Protein AF-A0A1G7INK4-F1 (afdb_monomer_lite)

Sequence (57 aa):
MERTQIFDLMGELKLYGMKAAFDEIMATAVKRQHEPQRIVGELLNAEINEKQARSIK

Radius of gyration: 11.78 Å; chains: 1; bounding box: 30×21×30 Å

Organism: NCBI:txid1419277

Structure (mmCIF, N/CA/C/O backbone):
data_AF-A0A1G7INK4-F1
#
_entry.id   AF-A0A1G7INK4-F1
#
loop_
_atom_site.group_PDB
_atom_site.id
_atom_site.type_symbol
_atom_site.label_atom_id
_atom_site.label_alt_id
_atom_site.label_comp_id
_atom_site.label_asym_id
_atom_site.label_entity_id
_atom_site.label_seq_id
_atom_site.pdbx_PDB_ins_code
_atom_site.Cartn_x
_atom_site.Cartn_y
_atom_site.Cartn_z
_atom_site.occupancy
_atom_site.B_iso_or_equiv
_atom_site.auth_seq_id
_atom_site.auth_comp_id
_atom_site.auth_asym_id
_atom_site.auth_atom_id
_atom_site.pdbx_PDB_model_num
ATOM 1 N N . MET A 1 1 ? -11.554 11.005 -2.183 1.00 77.25 1 MET A N 1
ATOM 2 C CA . MET A 1 1 ? -11.101 10.056 -3.219 1.00 77.25 1 MET A CA 1
ATOM 3 C C . MET A 1 1 ? -11.502 8.669 -2.777 1.00 77.25 1 MET A C 1
ATOM 5 O O . MET A 1 1 ? -11.263 8.338 -1.621 1.00 77.25 1 MET A O 1
ATOM 9 N N . GLU A 1 2 ? -12.104 7.892 -3.670 1.00 88.75 2 GLU A N 1
ATOM 10 C CA . GLU A 1 2 ? -12.502 6.508 -3.390 1.00 88.75 2 GLU A CA 1
ATOM 11 C C . GLU A 1 2 ? -11.301 5.552 -3.472 1.00 88.75 2 GLU A C 1
ATOM 13 O O . GLU A 1 2 ? -10.350 5.808 -4.216 1.00 88.75 2 GLU A O 1
ATOM 18 N N . ARG A 1 3 ? -11.350 4.415 -2.759 1.00 87.00 3 ARG A N 1
ATOM 19 C CA . ARG A 1 3 ? -10.286 3.384 -2.793 1.00 87.00 3 ARG A CA 1
ATOM 20 C C . ARG A 1 3 ? -9.966 2.937 -4.222 1.00 87.00 3 ARG A C 1
ATOM 22 O O . ARG A 1 3 ? -8.800 2.763 -4.562 1.00 87.00 3 ARG A O 1
ATOM 29 N N . THR A 1 4 ? -10.988 2.794 -5.064 1.00 89.88 4 THR A N 1
ATOM 30 C 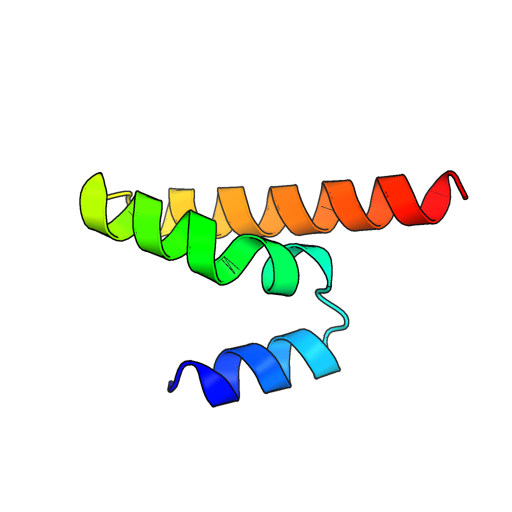CA . THR A 1 4 ? -10.826 2.407 -6.473 1.00 89.88 4 THR A CA 1
ATOM 31 C C . THR A 1 4 ? -9.992 3.432 -7.244 1.00 89.88 4 THR A C 1
ATOM 33 O O . THR A 1 4 ? -9.013 3.058 -7.875 1.00 89.88 4 THR A O 1
ATOM 36 N N . GLN A 1 5 ? -10.279 4.729 -7.079 1.00 92.75 5 GLN A N 1
ATOM 37 C CA . GLN A 1 5 ? -9.512 5.805 -7.722 1.00 92.75 5 GLN A CA 1
ATOM 38 C C . GLN A 1 5 ? -8.050 5.824 -7.260 1.00 92.75 5 GLN A C 1
ATOM 40 O O . GLN A 1 5 ? -7.149 6.079 -8.053 1.00 92.75 5 GLN A O 1
ATOM 45 N N . ILE A 1 6 ? -7.795 5.531 -5.980 1.00 91.06 6 ILE A N 1
ATOM 46 C CA . ILE A 1 6 ? -6.428 5.411 -5.452 1.00 91.06 6 ILE A CA 1
ATOM 47 C C . ILE A 1 6 ? -5.684 4.268 -6.152 1.00 91.06 6 ILE A C 1
ATOM 49 O O . ILE A 1 6 ? -4.523 4.425 -6.520 1.00 91.06 6 ILE A O 1
ATOM 53 N N . PHE A 1 7 ? -6.344 3.129 -6.361 1.00 93.38 7 PHE A N 1
ATOM 54 C CA . PHE A 1 7 ? -5.733 1.952 -6.982 1.00 93.38 7 PHE A CA 1
ATOM 55 C C . PHE A 1 7 ? -5.474 2.142 -8.475 1.00 93.38 7 PHE A C 1
ATOM 57 O O . PHE A 1 7 ? -4.477 1.618 -8.981 1.00 93.38 7 PHE A O 1
ATOM 64 N N . ASP A 1 8 ? -6.341 2.893 -9.151 1.00 95.06 8 ASP A N 1
ATOM 65 C CA . ASP A 1 8 ? -6.162 3.281 -10.548 1.00 95.06 8 ASP A CA 1
ATOM 66 C C . ASP A 1 8 ? -4.940 4.201 -10.688 1.00 95.06 8 ASP A C 1
ATOM 68 O O . ASP A 1 8 ? -4.012 3.876 -11.429 1.00 95.06 8 ASP A O 1
ATOM 72 N N . LEU A 1 9 ? -4.853 5.258 -9.870 1.00 95.06 9 LEU A N 1
ATOM 73 C CA . LEU A 1 9 ? -3.699 6.168 -9.836 1.00 95.06 9 LEU A CA 1
ATOM 74 C C . LEU A 1 9 ? -2.391 5.451 -9.465 1.00 95.06 9 LEU A C 1
ATOM 76 O O . LEU 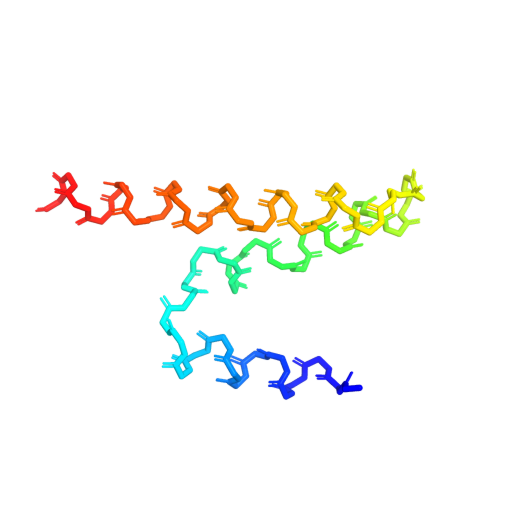A 1 9 ? -1.347 5.705 -10.064 1.00 95.06 9 LEU A O 1
ATOM 80 N N . MET A 1 10 ? -2.423 4.522 -8.504 1.00 94.62 10 MET A N 1
ATOM 81 C CA . MET A 1 10 ? -1.258 3.690 -8.176 1.00 94.62 10 MET A CA 1
ATOM 82 C C . MET A 1 10 ? -0.831 2.815 -9.356 1.00 94.62 10 MET A C 1
ATOM 84 O O . MET A 1 10 ? 0.364 2.607 -9.562 1.00 94.62 10 MET A O 1
ATOM 88 N N . GLY A 1 11 ? -1.789 2.313 -10.138 1.00 92.81 11 GLY A N 1
ATOM 89 C CA . GLY A 1 11 ? -1.521 1.585 -11.374 1.00 92.81 11 GLY A CA 1
ATOM 90 C C . GLY A 1 11 ? -0.840 2.460 -12.426 1.00 92.81 11 GLY A C 1
ATOM 91 O O . GLY A 1 11 ? 0.196 2.066 -12.961 1.00 92.81 11 GLY A O 1
ATOM 92 N N . GLU A 1 12 ? -1.369 3.660 -12.670 1.00 95.38 12 GLU A N 1
ATOM 93 C CA . GLU A 1 12 ? -0.792 4.635 -13.608 1.00 95.38 12 GLU A CA 1
ATOM 94 C C . GLU A 1 12 ? 0.640 5.032 -13.223 1.00 95.38 12 GLU A C 1
ATOM 96 O O . GLU A 1 12 ? 1.536 5.074 -14.069 1.00 95.38 12 GLU A O 1
ATOM 101 N N . LEU A 1 13 ? 0.881 5.240 -11.927 1.00 94.81 13 LEU A N 1
ATOM 102 C CA . LEU A 1 13 ? 2.193 5.586 -11.377 1.00 94.81 13 LEU A CA 1
ATOM 103 C C . LEU A 1 13 ? 3.130 4.378 -11.203 1.00 94.81 13 LEU A C 1
ATOM 105 O O . LEU A 1 13 ? 4.272 4.550 -10.772 1.00 94.81 13 LEU A O 1
ATOM 109 N N . LYS A 1 14 ? 2.680 3.162 -11.550 1.00 92.88 14 LYS A N 1
ATOM 110 C CA . LYS A 1 14 ? 3.432 1.902 -11.400 1.00 92.88 14 LYS A CA 1
ATOM 111 C C . LYS A 1 14 ? 3.905 1.652 -9.959 1.00 92.88 14 LYS A C 1
ATOM 113 O O . LYS A 1 14 ? 4.990 1.110 -9.748 1.00 92.88 14 LYS A O 1
ATOM 118 N N . LEU A 1 15 ? 3.087 2.042 -8.983 1.00 94.81 15 LEU A N 1
ATOM 119 C CA . LEU A 1 15 ? 3.344 1.916 -7.546 1.00 94.81 15 LEU A CA 1
ATOM 120 C C . LEU A 1 15 ? 2.929 0.528 -7.039 1.00 94.81 15 LEU A C 1
ATOM 122 O O . LEU A 1 15 ? 1.990 0.378 -6.250 1.00 94.81 15 LEU A O 1
ATOM 126 N N . TYR A 1 16 ? 3.579 -0.508 -7.568 1.00 92.38 16 TYR A N 1
ATOM 127 C CA . TYR A 1 16 ? 3.203 -1.901 -7.322 1.00 92.38 16 TYR A CA 1
ATOM 128 C C . TYR A 1 16 ? 3.350 -2.306 -5.851 1.00 92.38 16 TYR A C 1
ATOM 130 O O . TYR A 1 16 ? 2.490 -3.023 -5.337 1.00 92.38 16 TYR A O 1
ATOM 138 N N . GLY A 1 17 ? 4.382 -1.812 -5.163 1.00 93.69 17 GLY A N 1
ATOM 139 C CA . GLY A 1 17 ? 4.613 -2.117 -3.753 1.00 93.69 17 GLY A CA 1
ATOM 140 C C . GLY A 1 17 ? 3.593 -1.424 -2.856 1.00 93.69 17 GLY A C 1
ATOM 141 O O . GLY A 1 17 ? 3.041 -2.053 -1.954 1.00 93.69 17 GLY A O 1
ATOM 142 N N . MET A 1 18 ? 3.250 -0.164 -3.160 1.00 95.50 18 MET A N 1
ATOM 143 C CA . MET A 1 18 ? 2.178 0.538 -2.433 1.00 95.50 18 MET A CA 1
ATOM 144 C C . MET A 1 18 ? 0.844 -0.184 -2.604 1.00 95.50 18 MET A C 1
ATOM 146 O O . MET A 1 18 ? 0.140 -0.407 -1.625 1.00 95.50 18 MET A O 1
ATOM 150 N N . LYS A 1 19 ? 0.509 -0.580 -3.838 1.00 93.62 19 LYS A N 1
ATOM 151 C CA . LYS A 1 19 ? -0.749 -1.268 -4.146 1.00 93.62 19 LYS A CA 1
ATOM 152 C C . LYS A 1 19 ? -0.860 -2.615 -3.430 1.00 93.62 19 LYS A C 1
ATOM 154 O O . LYS A 1 19 ? -1.936 -2.941 -2.939 1.00 93.62 19 LYS A O 1
ATOM 159 N N . ALA A 1 20 ? 0.233 -3.375 -3.352 1.00 94.06 20 ALA A N 1
ATOM 160 C CA . ALA A 1 20 ? 0.264 -4.665 -2.665 1.00 94.06 20 ALA A CA 1
ATOM 161 C C . ALA A 1 20 ? 0.131 -4.531 -1.138 1.00 94.06 20 ALA A C 1
ATOM 163 O O . ALA A 1 20 ? -0.548 -5.340 -0.513 1.00 94.06 20 ALA A O 1
ATOM 164 N N . ALA A 1 21 ? 0.741 -3.500 -0.543 1.00 95.19 21 ALA A N 1
ATOM 165 C CA . ALA A 1 21 ? 0.754 -3.300 0.907 1.00 95.19 21 ALA A CA 1
ATOM 166 C C . ALA A 1 21 ? -0.418 -2.451 1.441 1.00 95.19 21 ALA A C 1
ATOM 168 O O . ALA A 1 21 ? -0.595 -2.337 2.655 1.00 95.19 21 ALA A O 1
ATOM 169 N N . PHE A 1 22 ? -1.222 -1.843 0.560 1.00 94.31 22 PHE A N 1
ATOM 170 C CA . PHE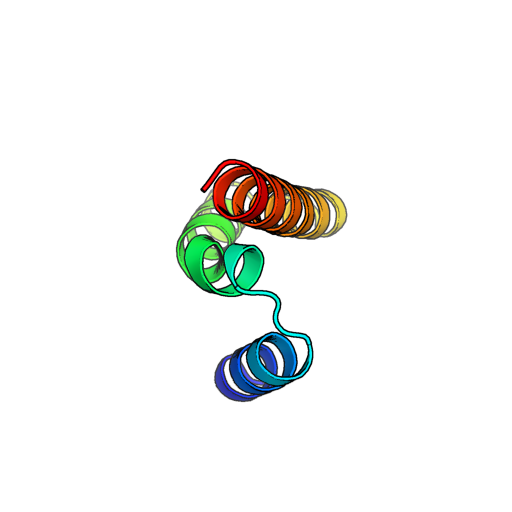 A 1 22 ? -2.217 -0.840 0.943 1.00 94.31 22 PHE A CA 1
ATOM 171 C C . PHE A 1 22 ? -3.228 -1.342 1.976 1.00 94.31 22 PHE A C 1
ATOM 173 O O . PHE A 1 22 ? -3.401 -0.709 3.014 1.00 94.31 22 PHE A O 1
ATOM 180 N N . ASP A 1 23 ? -3.897 -2.467 1.714 1.00 93.62 23 ASP A N 1
ATOM 181 C CA . ASP A 1 23 ? -4.973 -2.942 2.592 1.00 93.62 23 ASP A CA 1
ATOM 182 C C . ASP A 1 23 ? -4.449 -3.326 3.984 1.00 93.62 23 ASP A C 1
ATOM 184 O O . ASP A 1 23 ? -5.097 -3.038 4.991 1.00 93.62 23 ASP A O 1
ATOM 188 N N . GLU A 1 24 ? -3.256 -3.919 4.057 1.00 94.56 24 GLU A N 1
ATOM 189 C CA . GLU A 1 24 ? -2.616 -4.302 5.318 1.00 94.56 24 GLU A CA 1
ATOM 190 C C . GLU A 1 24 ? -2.195 -3.077 6.144 1.00 94.56 24 GLU A C 1
ATOM 192 O O . GLU A 1 24 ? -2.493 -2.995 7.344 1.00 94.56 24 GLU A O 1
ATOM 197 N N . ILE A 1 25 ? -1.550 -2.099 5.498 1.00 94.19 25 ILE A N 1
ATOM 198 C CA . ILE A 1 25 ? -1.123 -0.851 6.139 1.00 94.19 25 ILE A CA 1
ATOM 199 C C . I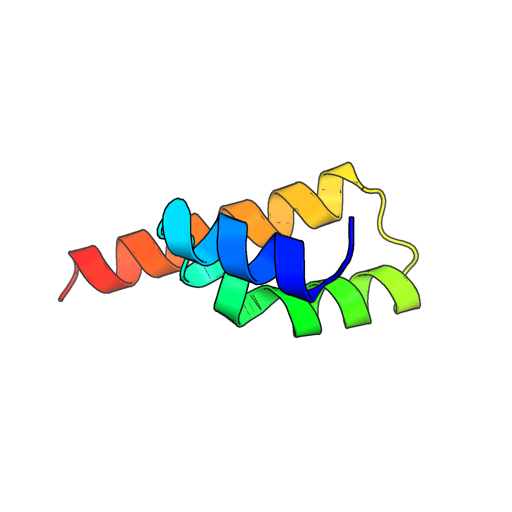LE A 1 25 ? -2.345 -0.069 6.618 1.00 94.19 25 ILE A C 1
ATOM 201 O O . ILE A 1 25 ? -2.382 0.355 7.772 1.00 94.19 25 ILE A O 1
ATOM 205 N N . MET A 1 26 ? -3.383 0.070 5.789 1.00 92.56 26 MET A N 1
ATOM 206 C CA . MET A 1 26 ? -4.602 0.788 6.165 1.00 92.56 26 MET A CA 1
ATOM 207 C C . MET A 1 26 ? -5.352 0.092 7.306 1.00 92.56 26 MET A C 1
ATOM 209 O O . MET A 1 26 ? -5.781 0.755 8.251 1.00 92.56 26 MET A O 1
ATOM 213 N N . ALA A 1 27 ? -5.464 -1.240 7.282 1.00 93.81 27 ALA A N 1
ATOM 214 C CA . ALA A 1 27 ? -6.078 -1.995 8.373 1.00 93.81 27 ALA A CA 1
ATOM 215 C C . ALA A 1 27 ? -5.315 -1.817 9.696 1.00 93.81 27 ALA A C 1
ATOM 217 O O . ALA A 1 27 ? -5.926 -1.689 10.762 1.00 93.81 27 ALA A O 1
ATOM 218 N N . THR A 1 28 ? -3.982 -1.786 9.640 1.00 93.56 28 THR A N 1
ATOM 219 C CA . THR A 1 28 ? -3.131 -1.561 10.814 1.00 93.56 28 THR A CA 1
ATOM 220 C C . THR A 1 28 ? -3.224 -0.118 11.303 1.00 93.56 28 THR A C 1
ATOM 222 O O . THR A 1 28 ? -3.366 0.110 12.505 1.00 93.56 28 THR A O 1
ATOM 225 N N . ALA A 1 29 ? -3.217 0.847 10.385 1.00 92.25 29 ALA A N 1
ATOM 226 C CA . ALA A 1 29 ? -3.299 2.268 10.680 1.00 92.25 29 ALA A CA 1
ATOM 227 C C . ALA A 1 29 ? -4.605 2.643 11.384 1.00 92.25 29 ALA A C 1
ATOM 229 O O . ALA A 1 29 ? -4.570 3.376 12.370 1.00 92.25 29 ALA A O 1
ATOM 230 N N . VAL A 1 30 ? -5.740 2.086 10.944 1.00 91.25 30 VAL A N 1
ATOM 231 C CA . VAL A 1 30 ? -7.042 2.292 11.598 1.00 91.25 30 VAL A CA 1
ATOM 232 C C . VAL A 1 30 ? -7.043 1.704 13.010 1.00 91.25 30 VAL A C 1
ATOM 234 O O . VAL A 1 30 ? -7.476 2.360 13.953 1.00 91.25 30 VAL A O 1
ATOM 237 N N . LYS A 1 31 ? -6.514 0.486 13.184 1.00 92.38 31 LYS A N 1
ATOM 238 C CA . LYS A 1 31 ? -6.462 -0.177 14.499 1.00 92.38 31 LYS A CA 1
ATOM 239 C C . LYS A 1 31 ? -5.556 0.542 15.494 1.00 92.38 31 LYS A C 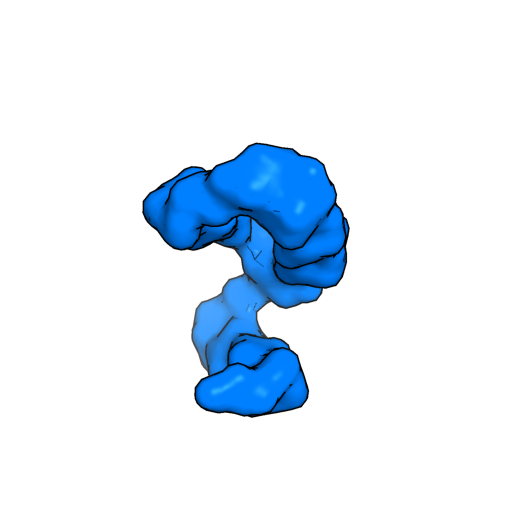1
ATOM 241 O O . LYS A 1 31 ? -5.840 0.540 16.687 1.00 92.38 31 LYS A O 1
ATOM 246 N N . ARG A 1 32 ? -4.446 1.107 15.018 1.00 91.81 32 ARG A N 1
ATOM 247 C CA . ARG A 1 32 ? -3.397 1.703 15.856 1.00 91.81 32 ARG A CA 1
ATOM 248 C C . ARG A 1 32 ? -3.408 3.231 15.867 1.00 91.81 32 ARG A C 1
ATOM 250 O O . ARG A 1 32 ? -2.513 3.812 16.470 1.00 91.81 32 ARG A O 1
ATOM 257 N N . GLN A 1 33 ? -4.390 3.857 15.214 1.00 91.56 33 GLN A N 1
ATOM 258 C CA . GLN A 1 33 ? -4.497 5.312 15.051 1.00 91.56 33 GLN A CA 1
ATOM 259 C C . GLN A 1 33 ? -3.175 5.930 14.576 1.00 91.56 33 GLN A C 1
ATOM 261 O O . GLN A 1 33 ? -2.656 6.873 15.165 1.00 91.56 33 GLN A O 1
ATOM 266 N N . HIS A 1 34 ? -2.579 5.339 13.536 1.00 93.25 34 HIS A N 1
ATOM 267 C CA . HIS A 1 34 ? -1.329 5.859 12.991 1.00 93.25 34 HIS A CA 1
ATOM 268 C C . HIS A 1 34 ? -1.545 7.251 12.395 1.00 93.25 34 HIS A C 1
ATOM 270 O O . HIS A 1 34 ? -2.467 7.465 11.607 1.00 93.25 34 HIS A O 1
ATOM 276 N N . GLU A 1 35 ? -0.632 8.164 12.719 1.00 93.62 35 GLU A N 1
ATOM 277 C CA . GLU A 1 35 ? -0.566 9.479 12.090 1.00 93.62 35 GLU A CA 1
ATOM 278 C C . GLU A 1 35 ? -0.401 9.352 10.563 1.00 93.62 35 GLU A C 1
ATOM 280 O O . GLU A 1 35 ? 0.337 8.472 10.096 1.00 93.62 35 GLU A O 1
ATOM 285 N N . PRO A 1 36 ? -1.018 10.237 9.757 1.00 91.06 36 PRO A N 1
ATOM 286 C CA . PRO A 1 36 ? -0.959 10.163 8.297 1.00 91.06 36 PRO A CA 1
ATOM 287 C C . PRO A 1 36 ? 0.465 10.093 7.730 1.00 91.06 36 PRO A C 1
ATOM 289 O O . PRO A 1 36 ? 0.710 9.363 6.769 1.00 91.06 36 PRO A O 1
ATOM 292 N N . GLN A 1 37 ? 1.430 10.790 8.342 1.00 92.56 37 GLN A N 1
ATOM 293 C CA . GLN A 1 37 ? 2.833 10.772 7.909 1.00 92.56 37 GLN A CA 1
ATOM 294 C C . GLN A 1 37 ? 3.442 9.370 8.020 1.00 92.56 37 GLN A C 1
ATOM 296 O O . GLN A 1 37 ? 4.248 8.976 7.176 1.00 92.56 37 GLN A O 1
ATOM 301 N N . ARG A 1 38 ? 3.031 8.592 9.030 1.00 94.56 38 ARG A N 1
ATOM 302 C CA . ARG A 1 38 ? 3.485 7.212 9.211 1.00 94.56 38 ARG A CA 1
ATOM 303 C C . ARG A 1 38 ? 2.922 6.295 8.132 1.00 94.56 38 ARG A C 1
ATOM 305 O O . ARG A 1 38 ? 3.676 5.511 7.571 1.00 94.56 38 ARG A O 1
ATOM 312 N N . ILE A 1 39 ? 1.637 6.434 7.808 1.00 93.62 39 ILE A N 1
ATOM 313 C CA . ILE A 1 39 ? 0.974 5.650 6.752 1.00 93.62 39 ILE A CA 1
ATOM 314 C C . ILE A 1 39 ? 1.672 5.883 5.409 1.00 93.62 39 ILE A C 1
ATOM 316 O O . ILE A 1 39 ? 2.031 4.935 4.714 1.00 93.62 39 ILE A O 1
ATOM 320 N N . VAL A 1 40 ? 1.918 7.152 5.066 1.00 93.12 40 VAL A N 1
ATOM 321 C CA . VAL A 1 40 ? 2.630 7.516 3.834 1.00 93.12 40 VAL A CA 1
ATOM 322 C C . VAL A 1 40 ? 4.046 6.936 3.833 1.00 93.12 40 VAL A C 1
ATOM 324 O O . VAL A 1 40 ? 4.463 6.366 2.828 1.00 93.12 40 VAL A O 1
ATOM 327 N N . GLY A 1 41 ? 4.770 7.018 4.954 1.00 95.69 41 GLY A N 1
ATOM 328 C CA . GLY A 1 41 ? 6.106 6.432 5.081 1.00 95.69 41 GLY A CA 1
ATOM 329 C C . GLY A 1 41 ? 6.129 4.910 4.899 1.00 95.69 41 GLY A C 1
ATOM 330 O O . GLY A 1 41 ? 6.990 4.391 4.192 1.00 95.69 41 GLY A O 1
ATOM 331 N N . GLU A 1 42 ? 5.172 4.190 5.487 1.00 95.31 42 GLU A N 1
ATOM 332 C CA . GLU A 1 42 ? 5.041 2.732 5.343 1.00 95.31 42 GLU A CA 1
ATOM 333 C C . GLU A 1 42 ? 4.74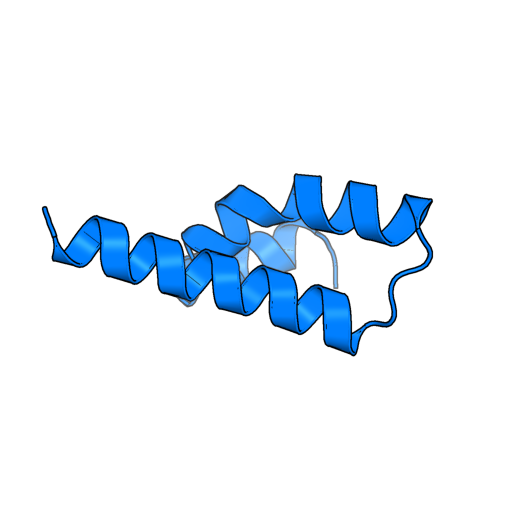0 2.341 3.887 1.00 95.31 42 GLU A C 1
ATOM 335 O O . GLU A 1 42 ? 5.388 1.442 3.347 1.00 95.31 42 GLU A O 1
ATOM 340 N N . LEU A 1 43 ? 3.845 3.068 3.211 1.00 94.88 43 LEU A N 1
ATOM 341 C CA . LEU A 1 43 ? 3.546 2.829 1.799 1.00 94.88 43 LEU A CA 1
ATOM 342 C C . LEU A 1 43 ? 4.765 3.103 0.901 1.00 94.88 43 LEU A C 1
ATOM 344 O O . LEU A 1 43 ? 5.079 2.299 0.025 1.00 94.88 43 LEU A O 1
ATOM 348 N N . LEU A 1 44 ? 5.484 4.210 1.120 1.00 95.12 44 LEU A N 1
ATOM 349 C CA . LEU A 1 44 ? 6.684 4.540 0.341 1.00 95.12 44 LEU A CA 1
ATOM 350 C C . LEU A 1 44 ? 7.804 3.512 0.547 1.00 95.12 44 LEU A C 1
ATOM 352 O O . LEU A 1 44 ? 8.476 3.140 -0.413 1.00 95.12 44 LEU A O 1
ATOM 356 N N . ASN A 1 45 ? 7.980 3.008 1.768 1.00 95.75 45 ASN A N 1
ATOM 357 C CA . ASN A 1 45 ? 8.932 1.931 2.033 1.00 95.75 45 ASN A CA 1
ATOM 358 C C . ASN A 1 45 ? 8.546 0.634 1.311 1.00 95.75 45 ASN A C 1
ATOM 360 O O . ASN A 1 45 ? 9.417 -0.014 0.732 1.00 95.75 45 ASN A O 1
ATOM 364 N N . ALA A 1 46 ? 7.258 0.271 1.288 1.00 95.62 46 ALA A N 1
ATOM 365 C CA . ALA A 1 46 ? 6.785 -0.893 0.536 1.00 95.62 46 ALA A CA 1
ATOM 366 C C . ALA A 1 46 ? 7.110 -0.772 -0.963 1.00 95.62 46 ALA A C 1
ATOM 368 O O . ALA A 1 46 ? 7.571 -1.726 -1.587 1.00 95.62 46 ALA A O 1
ATOM 369 N N . GLU A 1 47 ? 6.949 0.422 -1.529 1.00 95.25 47 GLU A N 1
ATOM 370 C CA . GLU A 1 47 ? 7.301 0.706 -2.919 1.00 95.25 47 GLU A CA 1
ATOM 371 C C . GLU A 1 47 ? 8.797 0.586 -3.212 1.00 95.25 47 GLU A C 1
ATOM 373 O O . GLU A 1 47 ? 9.191 0.028 -4.237 1.00 95.25 47 GLU A O 1
ATOM 378 N N . ILE A 1 48 ? 9.640 1.113 -2.322 1.00 94.69 48 ILE A N 1
ATOM 379 C CA . ILE A 1 48 ? 11.097 1.019 -2.452 1.00 94.69 48 ILE A CA 1
ATOM 380 C C . ILE A 1 48 ? 11.535 -0.446 -2.393 1.00 94.69 48 ILE A C 1
ATOM 382 O O . ILE A 1 48 ? 12.315 -0.878 -3.243 1.00 94.69 48 ILE A O 1
ATOM 386 N N . ASN A 1 49 ? 11.002 -1.214 -1.442 1.00 93.56 49 ASN A N 1
ATOM 387 C CA . ASN A 1 49 ? 11.317 -2.632 -1.287 1.00 93.56 49 ASN A CA 1
ATOM 388 C C . ASN A 1 49 ? 10.915 -3.440 -2.526 1.00 93.56 49 ASN A C 1
ATOM 390 O O . ASN A 1 49 ? 11.711 -4.236 -3.019 1.00 93.56 49 ASN A O 1
ATOM 394 N N . GLU A 1 50 ? 9.723 -3.195 -3.076 1.00 93.50 50 GLU A N 1
ATOM 395 C CA . GLU A 1 50 ? 9.270 -3.847 -4.309 1.00 93.50 50 GLU A CA 1
ATOM 396 C C . GLU A 1 50 ? 10.176 -3.493 -5.497 1.00 93.50 50 GLU A C 1
ATOM 398 O O . GLU A 1 50 ? 10.599 -4.363 -6.259 1.00 93.50 50 GLU A O 1
ATOM 403 N N . LYS A 1 51 ? 10.546 -2.215 -5.643 1.00 92.94 51 LYS A N 1
ATOM 404 C CA . LYS A 1 51 ? 11.480 -1.774 -6.690 1.00 92.94 51 LYS A CA 1
ATOM 405 C C . LYS A 1 51 ? 12.850 -2.434 -6.563 1.00 92.94 51 LYS A C 1
ATOM 407 O O . LYS A 1 51 ? 13.403 -2.863 -7.575 1.00 92.94 51 LYS A O 1
ATOM 412 N N . GLN A 1 52 ? 13.383 -2.545 -5.349 1.00 90.19 52 GLN A N 1
ATOM 413 C CA . GLN A 1 52 ? 14.649 -3.233 -5.093 1.00 90.19 52 GLN A CA 1
ATOM 414 C C . GLN A 1 52 ? 14.546 -4.729 -5.407 1.00 90.19 52 GLN A C 1
ATOM 416 O O . GLN A 1 52 ? 15.389 -5.253 -6.131 1.00 90.19 52 GLN A O 1
ATOM 421 N N . ALA A 1 53 ? 13.483 -5.401 -4.956 1.00 88.75 53 ALA A N 1
ATOM 422 C CA . ALA A 1 53 ? 13.249 -6.817 -5.232 1.00 88.75 53 ALA A CA 1
ATOM 423 C C . ALA A 1 53 ? 13.140 -7.107 -6.738 1.00 88.75 53 ALA A C 1
ATOM 425 O O . ALA A 1 53 ? 13.684 -8.100 -7.222 1.00 88.75 53 ALA A O 1
ATOM 426 N N . ARG A 1 54 ? 12.495 -6.213 -7.499 1.00 86.00 54 ARG A N 1
ATOM 427 C CA . ARG A 1 54 ? 12.417 -6.306 -8.964 1.00 86.00 54 ARG A CA 1
ATOM 428 C C . ARG A 1 54 ? 13.733 -5.990 -9.671 1.00 86.00 54 ARG A C 1
ATOM 430 O O . ARG A 1 54 ? 13.917 -6.472 -10.777 1.00 86.00 54 ARG A O 1
ATOM 437 N N . SER A 1 55 ? 14.617 -5.193 -9.071 1.00 83.06 55 SER A N 1
ATOM 438 C CA . SER A 1 55 ? 15.926 -4.850 -9.647 1.00 83.06 55 SER A CA 1
ATOM 439 C C . SER A 1 55 ? 16.994 -5.925 -9.427 1.00 83.06 55 SER A C 1
ATOM 441 O O . SER A 1 55 ? 18.020 -5.892 -10.101 1.00 83.06 55 SER A O 1
ATOM 443 N N . ILE A 1 56 ? 16.795 -6.821 -8.458 1.00 74.69 56 ILE A N 1
ATOM 444 C CA . ILE A 1 56 ? 17.701 -7.944 -8.163 1.00 74.69 56 ILE A CA 1
ATOM 445 C C . ILE A 1 56 ? 17.386 -9.165 -9.055 1.00 74.69 56 ILE A C 1
ATOM 447 O O . ILE A 1 56 ? 18.206 -10.073 -9.171 1.00 74.69 56 ILE A O 1
ATOM 451 N N . LYS A 1 57 ? 16.207 -9.182 -9.685 1.00 56.59 57 LYS A N 1
ATOM 452 C CA . LYS A 1 57 ? 15.754 -10.205 -10.636 1.00 56.59 57 LYS A CA 1
ATOM 453 C C . LYS A 1 57 ? 16.177 -9.878 -12.062 1.00 56.59 57 LYS A C 1
ATOM 455 O O . LYS A 1 57 ? 16.489 -10.848 -12.784 1.00 56.59 57 LYS A O 1
#

pLDDT: mean 91.74, std 6.16, range [56.59, 95.75]

Foldseek 3Di:
DDPVVVLVVCVVVVQVQLNVCVVVLVVVCVVVVDDPVVSVVVSVVSSVVVVVVVVVD

Secondary structure (DSSP, 8-state):
--HHHHHHHHHHTT-HHHHHHHHHHHHHHHHHT--HHHHHHHHHHHHHHHHHHHH--